Protein AF-A0A6N3DLS0-F1 (afdb_monomer_lite)

Secondary structure (DSSP, 8-state):
-------S-HHHHHHHHHHHHHHHHHHHH--SPPPHHHHHHHHHHHHHHHHHHHHHHSS-------

Radius of gyration: 13.06 Å; chains: 1; bounding box: 32×26×31 Å

Sequence (66 aa):
MQQLKLRDDPESMNRLSKASSAVEDFLASHPSELTEEERGKLGDLLKARALALSEATGVKIYSICD

Organism: Flavonifractor plautii (NCBI:txid292800)

Foldseek 3Di:
DDPQDFDPDVVLVVQLVVLVVVLVVLCVVDVDDDDPVSVVVNLVSQVSNQVSVCNRRVNRRPDPDD

pLDDT: mean 81.76, std 13.29, range [36.47, 93.44]

Structure (mmCIF, N/CA/C/O backbone):
data_AF-A0A6N3DLS0-F1
#
_entry.id   AF-A0A6N3DLS0-F1
#
loop_
_atom_site.group_PDB
_atom_site.id
_atom_site.type_symbol
_atom_site.label_atom_id
_atom_site.label_alt_id
_atom_site.label_comp_id
_atom_site.label_asym_id
_atom_site.label_entity_id
_atom_site.label_seq_id
_atom_site.pdbx_PDB_ins_code
_atom_site.Cartn_x
_atom_site.Cartn_y
_atom_site.Cartn_z
_atom_site.occupancy
_atom_site.B_iso_or_equiv
_atom_site.auth_seq_id
_atom_site.auth_comp_id
_atom_si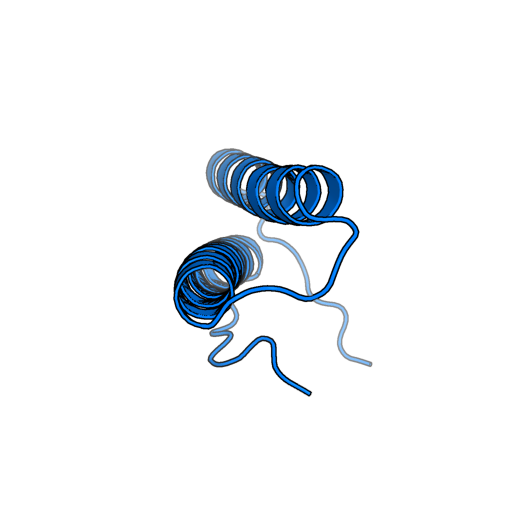te.auth_asym_id
_atom_site.auth_atom_id
_atom_site.pdbx_PDB_model_num
ATOM 1 N N . MET A 1 1 ? -14.791 -18.403 9.632 1.00 48.94 1 MET A N 1
ATOM 2 C CA . MET A 1 1 ? -14.366 -17.086 9.110 1.00 48.94 1 MET A CA 1
ATOM 3 C C . MET A 1 1 ? -14.844 -16.024 10.094 1.00 48.94 1 MET A C 1
ATOM 5 O O . MET A 1 1 ? -16.050 -15.860 10.221 1.00 48.94 1 MET A O 1
ATOM 9 N N . GLN A 1 2 ? -13.955 -15.385 10.862 1.00 54.03 2 GLN A N 1
ATOM 10 C CA . GLN A 1 2 ? -14.354 -14.230 11.682 1.00 54.03 2 GLN A CA 1
ATOM 11 C C . GLN A 1 2 ? -14.594 -13.045 10.738 1.00 54.03 2 GLN A C 1
ATOM 13 O O . GLN A 1 2 ? -13.726 -12.737 9.926 1.00 54.03 2 GLN A O 1
ATOM 18 N N . GLN A 1 3 ? -15.770 -12.415 10.795 1.00 57.88 3 GLN A N 1
ATOM 19 C CA . GLN A 1 3 ? -15.999 -11.169 10.064 1.00 57.88 3 GLN A CA 1
ATOM 20 C C . GLN A 1 3 ? -15.177 -10.062 10.726 1.00 57.88 3 GLN A C 1
ATOM 22 O O . GLN A 1 3 ? -15.417 -9.720 11.885 1.00 57.88 3 GLN A O 1
ATOM 27 N N . LEU A 1 4 ? -14.204 -9.518 9.994 1.00 58.72 4 LEU A N 1
ATOM 28 C CA . LEU A 1 4 ? -13.486 -8.312 10.392 1.00 58.72 4 LEU A CA 1
ATOM 29 C C . LEU A 1 4 ? -14.488 -7.156 10.398 1.00 58.72 4 LEU A C 1
ATOM 31 O O . LEU A 1 4 ? -14.929 -6.701 9.345 1.00 58.72 4 LEU A O 1
ATOM 35 N N . LYS A 1 5 ? -14.886 -6.711 11.592 1.00 63.06 5 LYS A N 1
ATOM 36 C CA . LYS A 1 5 ? -15.660 -5.481 11.742 1.00 63.06 5 LYS A CA 1
ATOM 37 C C . LYS A 1 5 ? -14.696 -4.315 11.607 1.00 63.06 5 LYS A C 1
ATOM 39 O O . LYS A 1 5 ? -13.816 -4.141 12.447 1.00 63.06 5 LYS A O 1
ATOM 44 N N . LEU A 1 6 ? -14.854 -3.550 10.535 1.00 65.69 6 LEU A N 1
ATOM 45 C CA . LEU A 1 6 ? -14.196 -2.259 10.413 1.00 65.69 6 LEU A CA 1
ATOM 46 C C . LEU A 1 6 ? -14.711 -1.370 11.549 1.00 65.69 6 LEU A C 1
ATOM 48 O O . LEU A 1 6 ? -15.904 -1.371 11.855 1.00 65.69 6 LEU A O 1
ATOM 52 N N . ARG A 1 7 ? -13.810 -0.645 12.202 1.00 65.56 7 ARG A N 1
ATOM 53 C CA . ARG A 1 7 ? -14.189 0.503 13.015 1.00 65.56 7 ARG A CA 1
ATOM 54 C C . ARG A 1 7 ? -14.825 1.514 12.067 1.00 65.56 7 ARG A C 1
ATOM 56 O O . ARG A 1 7 ? -14.249 1.798 11.019 1.00 65.56 7 ARG A O 1
ATOM 63 N N . ASP A 1 8 ? -15.979 2.057 12.442 1.00 66.38 8 ASP A N 1
ATOM 64 C CA . ASP A 1 8 ? -16.626 3.199 11.780 1.00 66.38 8 ASP A CA 1
ATOM 65 C C . ASP A 1 8 ? -15.799 4.491 11.976 1.00 66.38 8 ASP A C 1
ATOM 67 O O . ASP A 1 8 ? -16.296 5.513 12.445 1.00 66.38 8 ASP A O 1
ATOM 71 N N . ASP A 1 9 ? -14.501 4.433 11.671 1.00 78.69 9 ASP A N 1
ATOM 72 C CA . ASP A 1 9 ? -13.571 5.548 11.717 1.00 78.69 9 ASP A CA 1
ATOM 73 C C . ASP A 1 9 ? -13.265 5.999 10.277 1.00 78.69 9 ASP A C 1
ATOM 75 O O . ASP A 1 9 ? -12.518 5.330 9.548 1.00 78.69 9 ASP A O 1
ATOM 79 N N . PRO A 1 10 ? -13.866 7.111 9.820 1.00 80.81 10 PRO A N 1
ATOM 80 C CA . PRO A 1 10 ? -13.746 7.553 8.435 1.00 80.81 10 PRO A CA 1
ATOM 81 C C . PRO A 1 10 ? -12.314 7.963 8.063 1.00 80.81 10 PRO A C 1
ATOM 83 O O . PRO A 1 10 ? -11.930 7.844 6.898 1.00 80.81 10 PRO A O 1
ATOM 86 N N . GLU A 1 11 ? -11.495 8.401 9.025 1.00 85.19 11 GLU A N 1
ATOM 87 C CA . GLU A 1 11 ? -10.088 8.732 8.778 1.00 85.19 11 GLU A CA 1
ATOM 88 C C . GLU A 1 11 ? -9.247 7.479 8.503 1.00 85.19 11 GLU A C 1
ATOM 90 O O . GLU A 1 11 ? -8.482 7.447 7.536 1.00 85.19 11 GLU A O 1
ATOM 95 N N . SER A 1 12 ? -9.429 6.425 9.298 1.00 83.12 12 SER A N 1
ATOM 96 C CA . SER A 1 12 ? -8.759 5.131 9.126 1.00 83.12 12 SER A CA 1
ATOM 97 C C . SER A 1 12 ? -9.156 4.470 7.808 1.00 83.12 12 SER A C 1
ATOM 99 O O . SER A 1 12 ? -8.300 3.963 7.082 1.00 83.12 12 SER A O 1
ATOM 101 N N . MET A 1 13 ? -10.436 4.551 7.436 1.00 84.56 13 MET A N 1
ATOM 102 C CA . MET A 1 13 ? -10.927 4.075 6.139 1.00 84.56 13 MET A CA 1
ATOM 103 C C . MET A 1 13 ? -10.314 4.843 4.961 1.00 84.56 13 MET A C 1
ATOM 105 O O . MET A 1 13 ? -9.926 4.236 3.962 1.00 84.56 13 MET A O 1
ATOM 109 N N . ASN A 1 14 ? -10.161 6.164 5.080 1.00 88.31 14 ASN A N 1
ATOM 110 C CA . ASN A 1 14 ? -9.509 6.986 4.058 1.00 88.31 14 ASN A CA 1
ATOM 111 C C . ASN A 1 14 ? -8.016 6.631 3.917 1.00 88.31 14 ASN A C 1
ATOM 113 O O . ASN A 1 14 ? -7.523 6.455 2.802 1.00 88.31 14 ASN A O 1
ATOM 117 N N . ARG A 1 15 ? -7.301 6.437 5.035 1.00 88.06 15 ARG A N 1
ATOM 118 C CA . ARG A 1 15 ? -5.901 5.971 5.023 1.00 88.06 15 ARG A CA 1
ATOM 119 C C . ARG A 1 15 ? -5.763 4.605 4.357 1.00 88.06 15 ARG A C 1
ATOM 121 O O . ARG A 1 15 ? -4.880 4.436 3.519 1.00 88.06 15 ARG A O 1
ATOM 128 N N . LEU A 1 16 ? -6.651 3.663 4.674 1.00 89.31 16 LEU A N 1
ATOM 129 C CA . LEU A 1 16 ? -6.663 2.337 4.057 1.00 89.31 16 LEU A CA 1
ATOM 130 C C . LEU A 1 16 ? -6.946 2.404 2.553 1.00 89.31 16 LEU A C 1
ATOM 132 O O . LEU A 1 16 ? -6.281 1.714 1.778 1.00 89.31 16 LEU A O 1
ATOM 136 N N . SER A 1 17 ? -7.893 3.247 2.135 1.00 90.31 17 SER A N 1
ATOM 137 C CA . SER A 1 17 ? -8.189 3.464 0.718 1.00 90.31 17 SER A CA 1
ATOM 138 C C . SER A 1 17 ? -6.966 4.007 -0.013 1.00 90.31 17 SER A C 1
ATOM 140 O O . SER A 1 17 ? -6.563 3.429 -1.013 1.00 90.31 17 SER A O 1
ATOM 142 N N . LYS A 1 18 ? -6.322 5.055 0.514 1.00 92.44 18 LYS A N 1
ATOM 143 C CA . LYS A 1 18 ? -5.113 5.640 -0.087 1.00 92.44 18 LYS A CA 1
ATOM 144 C C . LYS A 1 18 ? -3.960 4.645 -0.164 1.00 92.44 18 LYS A C 1
ATOM 146 O O . LYS A 1 18 ? -3.297 4.565 -1.191 1.00 92.44 18 LYS A O 1
ATOM 151 N N . ALA A 1 19 ? -3.728 3.883 0.904 1.00 91.00 19 ALA A N 1
ATOM 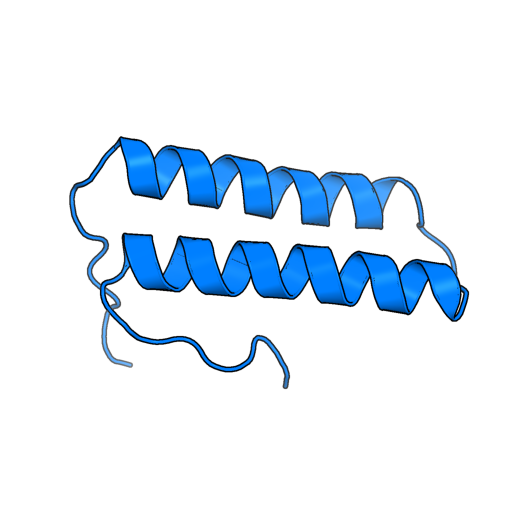152 C CA . ALA A 1 19 ? -2.680 2.869 0.928 1.00 91.00 19 ALA A CA 1
ATOM 153 C C . ALA A 1 19 ? -2.962 1.729 -0.063 1.00 91.00 19 ALA A C 1
ATOM 155 O O . ALA A 1 19 ? -2.036 1.215 -0.681 1.00 91.00 19 ALA A O 1
ATOM 156 N N . SER A 1 20 ? -4.233 1.353 -0.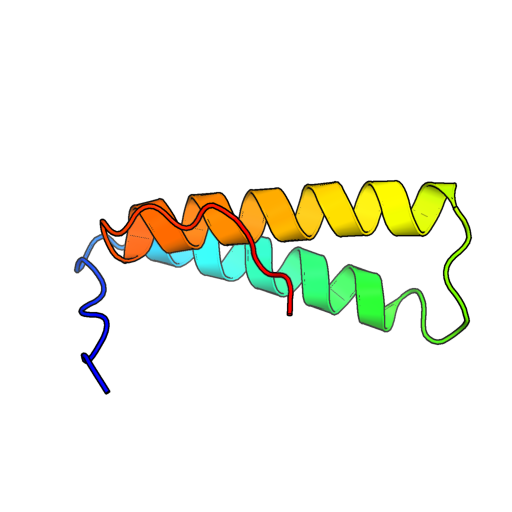243 1.00 90.12 20 SER A N 1
ATOM 157 C CA . SER A 1 20 ? -4.626 0.349 -1.237 1.00 90.12 20 SER A CA 1
ATOM 158 C C . SER A 1 20 ? -4.437 0.875 -2.659 1.00 90.12 20 SER A C 1
ATOM 160 O O . SER A 1 20 ? -3.758 0.214 -3.438 1.00 90.12 20 SER A O 1
ATOM 162 N N . SER A 1 21 ? -4.899 2.095 -2.952 1.00 93.19 21 SER A N 1
ATOM 163 C CA . SER A 1 21 ? -4.692 2.727 -4.260 1.00 93.19 21 SER A CA 1
ATOM 164 C C . SER A 1 21 ? -3.210 2.882 -4.596 1.00 93.19 21 SER A C 1
ATOM 166 O O . SER A 1 21 ? -2.820 2.590 -5.713 1.00 93.19 21 SER A O 1
ATOM 168 N N . ALA A 1 22 ? -2.355 3.236 -3.632 1.00 91.62 22 ALA A N 1
ATOM 169 C CA . ALA A 1 22 ? -0.914 3.340 -3.872 1.00 91.62 22 ALA A CA 1
ATOM 170 C C . ALA A 1 22 ? -0.265 1.995 -4.254 1.00 91.62 22 ALA A C 1
ATOM 172 O O . ALA A 1 22 ? 0.636 1.966 -5.089 1.00 91.62 22 ALA A O 1
ATOM 173 N N . VAL A 1 23 ? -0.715 0.881 -3.661 1.00 91.31 23 VAL A N 1
ATOM 174 C CA . VAL A 1 23 ? -0.263 -0.468 -4.048 1.00 91.31 23 VAL A CA 1
ATOM 175 C C . VAL A 1 23 ? -0.766 -0.818 -5.449 1.00 91.31 23 VAL A C 1
ATOM 177 O O . VAL A 1 23 ? 0.006 -1.322 -6.261 1.00 91.31 23 VAL A O 1
ATOM 180 N N . GLU A 1 24 ? -2.039 -0.548 -5.741 1.00 91.81 24 GLU A N 1
ATOM 181 C CA . GLU A 1 24 ? -2.642 -0.819 -7.051 1.00 91.81 24 GLU A CA 1
ATOM 182 C C . GLU A 1 24 ? -1.982 0.003 -8.163 1.00 91.81 24 GLU A C 1
ATOM 184 O O . GLU A 1 24 ? -1.585 -0.565 -9.177 1.00 91.81 24 GLU A O 1
ATOM 189 N N . ASP A 1 25 ? -1.772 1.302 -7.946 1.00 93.44 25 ASP A N 1
ATOM 190 C CA . ASP A 1 25 ? -1.086 2.203 -8.877 1.00 93.44 25 ASP A CA 1
ATOM 191 C C . ASP A 1 25 ? 0.364 1.764 -9.112 1.00 93.44 25 ASP A C 1
ATOM 193 O O . ASP A 1 25 ? 0.858 1.803 -10.244 1.00 93.44 25 ASP A O 1
ATOM 197 N N . PHE A 1 26 ? 1.051 1.305 -8.059 1.00 91.88 26 PHE A N 1
ATOM 198 C CA . PHE A 1 26 ? 2.405 0.776 -8.179 1.00 91.88 26 PHE A CA 1
ATOM 199 C C . PHE A 1 26 ? 2.428 -0.492 -9.035 1.00 91.88 26 PHE A C 1
ATOM 201 O O . PHE A 1 26 ? 3.216 -0.569 -9.972 1.00 91.88 26 PHE A O 1
ATOM 208 N N . LEU A 1 27 ? 1.553 -1.464 -8.772 1.00 89.12 27 LEU A N 1
ATOM 209 C CA . LEU A 1 27 ? 1.480 -2.698 -9.561 1.00 89.12 27 LEU A CA 1
ATOM 210 C C . LEU A 1 27 ? 1.043 -2.431 -11.009 1.00 89.12 27 LEU A C 1
ATOM 212 O O . LEU A 1 27 ? 1.582 -3.036 -11.932 1.00 89.12 27 LEU A O 1
ATOM 216 N N . ALA A 1 28 ? 0.123 -1.491 -11.229 1.00 91.31 28 ALA A N 1
ATOM 217 C CA . ALA A 1 28 ? -0.305 -1.088 -12.566 1.00 91.31 28 ALA A CA 1
ATOM 218 C C . ALA A 1 28 ? 0.825 -0.415 -13.363 1.00 91.31 28 ALA A C 1
ATOM 220 O O . ALA A 1 28 ? 0.940 -0.624 -14.571 1.00 91.31 28 ALA A O 1
ATOM 221 N N . SER A 1 29 ? 1.678 0.361 -12.689 1.00 90.06 29 SER A N 1
ATOM 222 C CA . SER A 1 29 ? 2.844 1.016 -13.301 1.00 90.06 29 SER A CA 1
ATOM 223 C C . SER A 1 29 ? 4.009 0.055 -13.559 1.00 90.06 29 SER A C 1
ATOM 225 O O . SER A 1 29 ? 4.896 0.378 -14.348 1.00 90.06 29 SER A O 1
ATOM 227 N N . HIS A 1 30 ? 3.998 -1.127 -12.937 1.00 89.44 30 HIS A N 1
ATOM 228 C CA . HIS A 1 30 ? 5.027 -2.155 -13.083 1.00 89.44 30 HIS A CA 1
ATOM 229 C C . HIS A 1 30 ? 4.399 -3.499 -13.497 1.00 89.44 30 HIS A C 1
ATOM 231 O O . HIS A 1 30 ? 4.361 -4.442 -1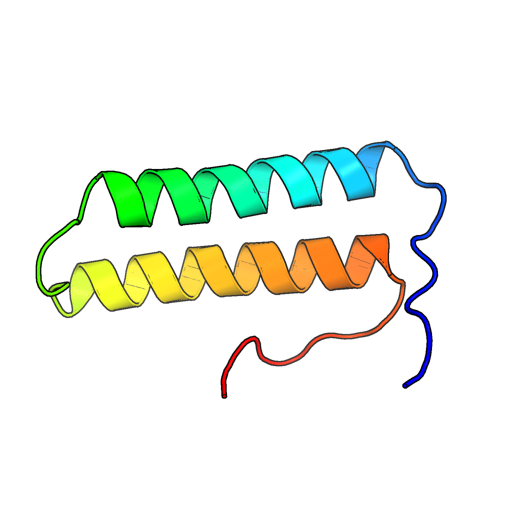2.707 1.00 89.44 30 HIS A O 1
ATOM 237 N N . PRO A 1 31 ? 3.910 -3.615 -14.747 1.00 82.44 31 PRO A N 1
ATOM 238 C CA . PRO A 1 31 ? 3.254 -4.830 -15.243 1.00 82.44 31 PRO A CA 1
ATOM 239 C C . PRO A 1 31 ? 4.219 -6.006 -15.483 1.00 82.44 31 PRO A C 1
ATOM 241 O O . PRO A 1 31 ? 3.778 -7.121 -15.760 1.00 82.44 31 PRO A O 1
ATOM 244 N N . SER A 1 32 ? 5.527 -5.750 -15.417 1.00 88.19 32 SER A N 1
ATOM 245 C CA . SER A 1 32 ? 6.605 -6.716 -15.644 1.00 88.19 32 SER A CA 1
ATOM 246 C C . SER A 1 32 ? 7.233 -7.165 -14.321 1.00 88.19 32 SER A C 1
ATOM 248 O O . SER A 1 32 ? 6.866 -6.691 -13.248 1.00 88.19 32 SER A O 1
ATOM 250 N N . GLU A 1 33 ? 8.207 -8.076 -14.383 1.00 88.62 33 GLU A N 1
ATOM 251 C CA . GLU A 1 33 ? 8.951 -8.488 -13.192 1.00 88.62 33 GLU A CA 1
ATOM 252 C C . GLU A 1 33 ? 9.593 -7.294 -12.475 1.00 88.62 33 GLU A C 1
ATOM 254 O O . GLU A 1 33 ? 10.344 -6.522 -13.070 1.00 88.62 33 GLU A O 1
ATOM 259 N N . LEU A 1 34 ? 9.309 -7.183 -11.177 1.00 89.75 34 LEU A N 1
ATOM 260 C CA . LEU A 1 34 ? 9.863 -6.143 -10.321 1.00 89.75 34 LEU A CA 1
ATOM 261 C C . LEU A 1 34 ? 11.349 -6.396 -10.071 1.00 89.75 34 LEU A C 1
ATOM 263 O O . LEU A 1 34 ? 11.754 -7.506 -9.688 1.00 89.75 34 LEU A O 1
ATOM 267 N N . THR A 1 35 ? 12.143 -5.341 -10.200 1.00 90.88 35 THR A N 1
ATOM 268 C CA . THR A 1 35 ? 13.528 -5.294 -9.726 1.00 90.88 35 THR A CA 1
ATOM 269 C C . THR A 1 35 ? 13.588 -5.400 -8.202 1.00 90.88 35 THR A C 1
ATOM 271 O O . THR A 1 35 ? 12.591 -5.221 -7.505 1.00 90.88 35 THR A O 1
ATOM 274 N N . GLU A 1 36 ? 14.764 -5.696 -7.648 1.00 90.06 36 GLU A N 1
ATOM 275 C CA . GLU A 1 36 ? 14.948 -5.791 -6.194 1.00 90.06 36 GLU A CA 1
ATOM 276 C C . GLU A 1 36 ? 14.566 -4.486 -5.468 1.00 90.06 36 GLU A C 1
ATOM 278 O O . GLU A 1 36 ? 13.888 -4.519 -4.440 1.00 90.06 36 GLU A O 1
ATOM 283 N N . GLU A 1 37 ? 14.902 -3.332 -6.051 1.00 89.25 37 GLU A N 1
ATOM 284 C CA . GLU A 1 37 ? 14.529 -2.018 -5.518 1.00 89.25 37 GLU A CA 1
ATOM 285 C C . GLU A 1 37 ? 13.010 -1.788 -5.546 1.00 89.25 37 GLU A C 1
ATOM 287 O O . GLU A 1 37 ? 12.428 -1.270 -4.590 1.00 89.25 37 GLU A O 1
ATOM 292 N N . GLU A 1 38 ? 12.341 -2.195 -6.625 1.00 90.00 38 GLU A N 1
ATOM 293 C CA . GLU A 1 38 ? 10.885 -2.101 -6.755 1.00 90.00 38 GLU A CA 1
ATOM 294 C C . GLU A 1 38 ? 10.161 -3.073 -5.823 1.00 90.00 38 GLU A C 1
ATOM 296 O O . GLU A 1 38 ? 9.134 -2.713 -5.251 1.00 90.00 38 GLU A O 1
ATOM 301 N N . ARG A 1 39 ? 10.712 -4.271 -5.592 1.00 89.06 39 ARG A N 1
ATOM 302 C CA . ARG A 1 39 ? 10.208 -5.209 -4.576 1.00 89.06 39 ARG A CA 1
ATOM 303 C C . ARG A 1 39 ? 10.319 -4.616 -3.176 1.00 89.06 39 ARG A C 1
ATOM 305 O O . ARG A 1 39 ? 9.382 -4.758 -2.395 1.00 89.06 39 ARG A O 1
ATOM 312 N N . GLY A 1 40 ? 11.418 -3.920 -2.875 1.00 91.00 40 GLY A N 1
ATOM 313 C CA . GLY A 1 40 ? 11.576 -3.171 -1.626 1.00 91.00 40 GLY A CA 1
ATOM 314 C C . GLY A 1 40 ? 10.479 -2.119 -1.452 1.00 91.00 40 GLY A C 1
ATOM 315 O O . GLY A 1 40 ? 9.760 -2.134 -0.452 1.00 91.00 4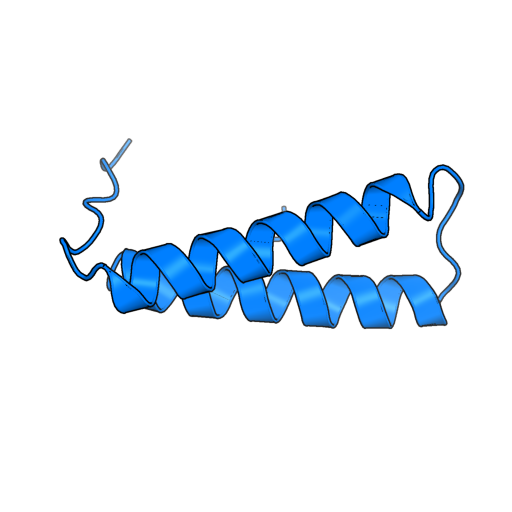0 GLY A O 1
ATOM 316 N N . LYS A 1 41 ? 10.268 -1.281 -2.476 1.00 90.06 41 LYS A N 1
ATOM 317 C CA . LYS A 1 41 ? 9.201 -0.263 -2.483 1.00 90.06 41 LYS A CA 1
ATOM 318 C C . LYS A 1 41 ? 7.806 -0.872 -2.353 1.00 90.06 41 LYS A C 1
ATOM 320 O O . LYS A 1 41 ? 6.992 -0.365 -1.584 1.00 90.06 41 LYS A O 1
ATOM 325 N N . LEU A 1 42 ? 7.524 -1.967 -3.061 1.00 90.19 42 LEU A N 1
ATOM 326 C CA . LEU A 1 42 ? 6.261 -2.689 -2.925 1.00 90.19 42 LEU A CA 1
ATOM 327 C C . LEU A 1 42 ? 6.084 -3.212 -1.494 1.00 90.19 42 LEU A C 1
ATOM 329 O O . LEU A 1 42 ? 4.996 -3.096 -0.936 1.00 90.19 42 LEU A O 1
ATOM 333 N N . GLY A 1 43 ? 7.146 -3.740 -0.882 1.00 89.56 43 GLY A N 1
ATOM 334 C CA . GLY A 1 43 ? 7.147 -4.178 0.512 1.00 89.56 43 GLY A CA 1
ATOM 335 C C . GLY A 1 43 ? 6.764 -3.059 1.483 1.00 89.56 43 GLY A C 1
ATOM 336 O O . GLY A 1 43 ? 5.920 -3.267 2.357 1.00 89.56 43 GLY A O 1
ATOM 337 N N . ASP A 1 44 ? 7.309 -1.856 1.297 1.00 90.69 44 ASP A N 1
ATOM 338 C CA . ASP A 1 44 ? 6.948 -0.683 2.101 1.00 90.69 44 ASP A CA 1
ATOM 339 C C . ASP A 1 44 ? 5.481 -0.269 1.904 1.00 90.69 44 ASP A C 1
ATOM 341 O O . ASP A 1 44 ? 4.777 0.005 2.882 1.00 90.69 44 ASP A O 1
ATOM 345 N N . LEU A 1 45 ? 4.982 -0.287 0.662 1.00 90.62 45 LEU A N 1
ATOM 346 C CA . LEU A 1 45 ? 3.578 0.008 0.352 1.00 90.62 45 LEU A CA 1
ATOM 347 C C . LEU A 1 45 ? 2.624 -1.023 0.976 1.00 90.62 45 LEU A C 1
ATOM 349 O O . LEU A 1 45 ? 1.614 -0.658 1.584 1.00 90.62 45 LEU A O 1
ATOM 353 N N . LEU A 1 46 ? 2.962 -2.311 0.893 1.00 90.06 46 LEU A N 1
ATOM 354 C CA . LEU A 1 46 ? 2.197 -3.391 1.519 1.00 90.06 46 LEU A CA 1
ATOM 355 C C . LEU A 1 46 ? 2.200 -3.265 3.045 1.00 90.06 46 LEU A C 1
ATOM 357 O O . LEU A 1 46 ? 1.158 -3.433 3.679 1.00 90.06 46 LEU A O 1
ATOM 361 N N . LYS A 1 47 ? 3.331 -2.895 3.649 1.00 89.62 47 LYS A N 1
ATOM 362 C CA . LYS A 1 47 ? 3.425 -2.638 5.090 1.00 89.62 47 LYS A CA 1
ATOM 363 C C . LYS A 1 47 ? 2.561 -1.450 5.512 1.00 89.62 47 LYS A C 1
ATOM 365 O O . LYS A 1 47 ? 1.858 -1.541 6.518 1.00 89.62 47 LYS A O 1
ATOM 370 N N . ALA A 1 48 ? 2.557 -0.365 4.738 1.00 89.12 48 ALA A N 1
ATOM 371 C CA . ALA A 1 48 ? 1.684 0.783 4.981 1.00 89.12 48 ALA A CA 1
ATOM 372 C C . ALA A 1 48 ? 0.198 0.392 4.895 1.00 89.12 48 ALA A C 1
ATOM 374 O O . ALA A 1 48 ? -0.591 0.757 5.768 1.00 89.12 48 ALA A O 1
ATOM 375 N N . ARG A 1 49 ? -0.177 -0.425 3.903 1.00 90.19 49 ARG A N 1
ATOM 376 C CA . ARG A 1 49 ? -1.532 -0.981 3.781 1.00 90.19 49 ARG A CA 1
ATOM 377 C C . ARG A 1 49 ? -1.897 -1.872 4.970 1.00 90.19 49 ARG A C 1
ATOM 379 O O . ARG A 1 49 ? -3.010 -1.766 5.474 1.00 90.19 49 ARG A O 1
ATOM 386 N N . ALA A 1 50 ? -0.973 -2.704 5.452 1.00 87.25 50 ALA A N 1
ATOM 387 C CA . ALA A 1 50 ? -1.181 -3.566 6.619 1.00 87.25 50 ALA A CA 1
ATOM 388 C C . ALA A 1 50 ? -1.431 -2.761 7.899 1.00 87.25 50 ALA A C 1
ATOM 390 O O . ALA A 1 50 ? -2.324 -3.095 8.681 1.00 87.25 50 ALA A O 1
ATOM 391 N N . LEU A 1 51 ? -0.672 -1.680 8.099 1.00 88.31 51 LEU A N 1
ATOM 392 C CA . LEU A 1 51 ? -0.853 -0.762 9.223 1.00 88.31 51 LEU A CA 1
ATOM 393 C C . LEU A 1 51 ? -2.211 -0.063 9.151 1.00 88.31 51 LEU A C 1
ATOM 395 O O . LEU A 1 51 ? -2.968 -0.127 10.116 1.00 88.31 51 LEU A O 1
ATOM 399 N N . ALA A 1 52 ? -2.568 0.496 7.993 1.00 87.94 52 ALA A N 1
ATOM 400 C CA . ALA A 1 52 ? -3.858 1.155 7.811 1.00 87.94 52 ALA A CA 1
ATOM 401 C C . ALA A 1 52 ? -5.036 0.179 7.981 1.00 87.94 52 ALA A C 1
ATOM 403 O O . ALA A 1 52 ? -6.052 0.519 8.582 1.00 87.94 52 ALA A O 1
ATOM 404 N N . LEU A 1 53 ? -4.890 -1.064 7.511 1.00 86.75 53 LEU A N 1
ATOM 405 C CA . LEU A 1 53 ? -5.885 -2.117 7.712 1.00 86.75 53 LEU A CA 1
ATOM 406 C C . LEU A 1 53 ? -5.979 -2.508 9.191 1.00 86.75 53 LEU A C 1
ATOM 408 O O . LEU A 1 53 ? -7.072 -2.782 9.686 1.00 86.75 53 LEU A O 1
ATOM 412 N N . SER A 1 54 ? -4.859 -2.481 9.916 1.00 86.56 54 SER A N 1
ATOM 413 C CA . SER A 1 54 ? -4.844 -2.717 11.358 1.00 86.56 54 SER A CA 1
ATOM 414 C C . SER A 1 54 ? -5.551 -1.614 12.136 1.00 86.56 54 SER A C 1
ATOM 416 O O . SER A 1 54 ? -6.322 -1.900 13.048 1.00 86.56 54 SER A O 1
ATOM 418 N N . GLU A 1 55 ? -5.326 -0.352 11.767 1.00 85.62 55 GLU A N 1
ATOM 419 C CA . GLU A 1 55 ? -6.030 0.799 12.341 1.00 85.62 55 GLU A CA 1
ATOM 420 C C . GLU A 1 55 ? -7.537 0.706 12.065 1.00 85.62 55 GLU A C 1
ATOM 422 O O . GLU A 1 55 ? -8.345 0.797 12.994 1.00 85.62 55 GLU A O 1
ATOM 427 N N . ALA A 1 56 ? -7.906 0.423 10.811 1.00 85.25 56 ALA A N 1
ATOM 428 C CA . ALA A 1 56 ? -9.293 0.331 10.368 1.00 85.25 56 ALA A CA 1
ATOM 429 C C . ALA A 1 56 ? -10.050 -0.855 10.981 1.00 85.25 56 ALA A C 1
ATOM 431 O O . ALA A 1 56 ? -11.248 -0.757 11.206 1.00 85.25 56 ALA A O 1
ATOM 432 N N . THR A 1 57 ? -9.391 -1.977 11.272 1.00 81.00 57 THR A N 1
ATOM 433 C CA . THR A 1 57 ? -10.042 -3.168 11.861 1.00 81.00 57 THR A CA 1
ATOM 434 C C . THR A 1 57 ? -9.857 -3.270 13.376 1.00 81.00 57 THR A C 1
ATOM 436 O O . THR A 1 57 ? -10.530 -4.061 14.033 1.00 81.00 57 THR A O 1
ATOM 439 N N . GLY A 1 58 ? -8.928 -2.502 13.952 1.00 79.25 58 GLY A N 1
ATOM 440 C CA . GLY A 1 58 ? -8.472 -2.678 15.332 1.00 79.25 58 GLY 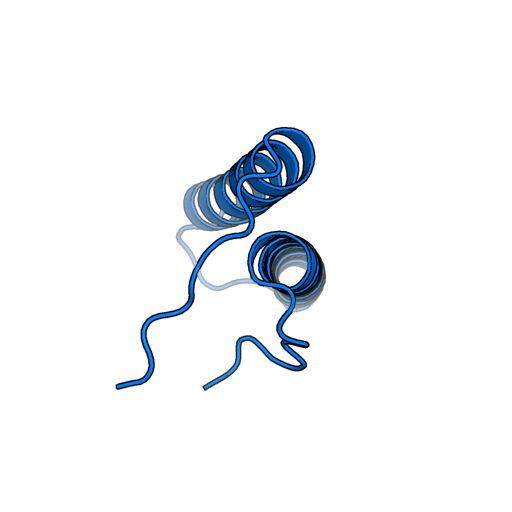A CA 1
ATOM 441 C C . GLY A 1 58 ? -7.719 -3.994 15.575 1.00 79.25 58 GLY A C 1
ATOM 442 O O . GLY A 1 58 ? -7.429 -4.320 16.726 1.00 79.25 58 GLY A O 1
ATOM 443 N N . VAL A 1 59 ? -7.406 -4.756 14.522 1.00 79.50 59 VAL A N 1
ATOM 444 C CA . VAL A 1 59 ? -6.689 -6.033 14.588 1.00 79.50 59 VAL A CA 1
ATOM 445 C C . VAL A 1 59 ? -5.257 -5.807 14.146 1.00 79.50 59 VAL A C 1
ATOM 447 O O . VAL A 1 59 ? -5.011 -5.202 13.116 1.00 79.50 59 VAL A O 1
ATOM 450 N N . LYS A 1 60 ? -4.281 -6.306 14.900 1.00 75.69 60 LYS A N 1
ATOM 451 C CA . LYS A 1 60 ? -2.874 -6.111 14.547 1.00 75.69 60 LYS A CA 1
ATOM 452 C C . LYS A 1 60 ? -2.469 -7.077 13.430 1.00 75.69 60 LYS A C 1
ATOM 454 O O . LYS A 1 60 ? -2.332 -8.275 13.667 1.00 75.69 60 LYS A O 1
ATOM 459 N N . ILE A 1 61 ? -2.289 -6.553 12.221 1.00 74.69 61 ILE A N 1
ATOM 460 C CA . ILE A 1 61 ? -1.879 -7.304 11.031 1.00 74.69 61 ILE A CA 1
ATOM 461 C C . ILE A 1 61 ? -0.365 -7.181 10.902 1.00 74.69 61 ILE A C 1
ATOM 463 O O . ILE A 1 61 ? 0.174 -6.113 10.624 1.00 74.69 61 ILE A O 1
ATOM 467 N N . TYR A 1 62 ? 0.325 -8.288 11.166 1.00 64.94 62 TYR A N 1
ATOM 468 C CA . TYR A 1 62 ? 1.788 -8.335 11.207 1.00 64.94 62 TYR A CA 1
ATOM 469 C C . TYR A 1 62 ? 2.433 -8.668 9.860 1.00 64.94 62 TYR A C 1
ATOM 471 O O . TYR A 1 62 ? 3.631 -8.456 9.698 1.00 64.94 62 TYR A O 1
ATOM 479 N N . SER A 1 63 ? 1.663 -9.188 8.907 1.00 55.72 63 SER A N 1
ATOM 480 C CA . SER A 1 63 ? 2.162 -9.580 7.594 1.00 55.72 63 SER A CA 1
ATOM 481 C C . SER A 1 63 ? 1.000 -9.669 6.610 1.00 55.72 63 SER A C 1
ATOM 483 O O . SER A 1 63 ? -0.019 -10.282 6.924 1.00 55.72 63 SER A O 1
ATOM 485 N N . ILE A 1 64 ? 1.154 -9.060 5.434 1.00 58.41 64 ILE A N 1
ATOM 486 C CA . ILE A 1 64 ? 0.366 -9.388 4.239 1.00 58.41 64 ILE A CA 1
ATOM 487 C C . ILE A 1 64 ? 1.279 -10.257 3.369 1.00 58.41 64 ILE A C 1
ATOM 489 O O . ILE A 1 64 ? 1.716 -9.840 2.305 1.00 58.41 64 ILE A O 1
ATOM 493 N N . CYS A 1 65 ? 1.645 -11.425 3.886 1.00 48.12 65 CYS A N 1
ATOM 494 C CA . CYS A 1 65 ? 2.285 -12.477 3.111 1.00 48.12 65 CYS A CA 1
ATOM 495 C C . CYS A 1 65 ? 1.600 -13.785 3.492 1.00 48.12 65 CYS A C 1
ATOM 497 O O . CYS A 1 65 ? 1.717 -14.212 4.642 1.00 48.12 65 CYS A O 1
ATOM 499 N N . ASP A 1 66 ? 0.890 -14.370 2.536 1.00 36.47 66 ASP A N 1
ATOM 500 C CA . ASP A 1 66 ? 1.141 -15.756 2.147 1.00 36.47 66 ASP A CA 1
ATOM 501 C C . ASP A 1 66 ? 1.360 -15.748 0.628 1.00 36.47 66 ASP A C 1
ATOM 503 O O . ASP A 1 66 ? 0.529 -15.112 -0.067 1.00 36.47 66 ASP A O 1
#